Protein AF-A0A8T3QNQ2-F1 (afdb_monomer)

Radius of gyration: 13.37 Å; Cα contacts (8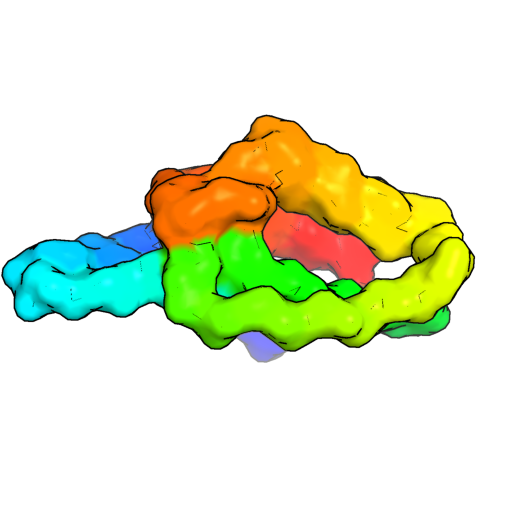 Å, |Δi|>4): 94; chains: 1; bounding box: 35×27×32 Å

Mean predicted aligned error: 6.95 Å

pLDDT: mean 80.43, std 13.92, range [36.88, 94.56]

Sequence (91 aa):
MNDEITGGWIVEQQRARERDGVPVCAIVRVQGPGFDVTLPVGQCGSGGGGRPVLTPREQELIDLWRRLHLDGPEFSPGNLQAFVKRASRLS

Foldseek 3Di:
DPCVVQLVVLQVVVVVCVVVVHFDKDWDWADDVPDIDIAIAAPPDDPPPDDPDDDPLNVVLVVLCVVLVRNYNDHDSVSVSVSVVVSVVSD

Structure (mmCIF, N/CA/C/O backbone):
data_AF-A0A8T3QNQ2-F1
#
_entry.id   AF-A0A8T3QNQ2-F1
#
loop_
_atom_site.group_PDB
_atom_site.id
_atom_site.type_symbol
_atom_site.label_atom_id
_atom_site.label_alt_id
_atom_site.label_comp_id
_atom_site.label_asym_id
_atom_site.label_entity_id
_atom_site.label_seq_id
_atom_site.pdbx_PDB_ins_code
_atom_site.Cartn_x
_atom_site.Cartn_y
_atom_site.Cartn_z
_atom_site.occupancy
_atom_site.B_iso_or_equiv
_atom_site.auth_seq_id
_atom_site.auth_comp_id
_atom_site.auth_asym_id
_atom_site.auth_atom_id
_atom_site.pdbx_PDB_model_num
ATOM 1 N N . MET A 1 1 ? -5.733 -17.936 -11.173 1.00 36.88 1 MET A N 1
ATOM 2 C CA . MET A 1 1 ? -5.905 -17.693 -9.721 1.00 36.88 1 MET A CA 1
ATOM 3 C C . MET A 1 1 ? -5.112 -16.427 -9.422 1.00 36.88 1 MET A C 1
ATOM 5 O O . MET A 1 1 ? -3.956 -16.418 -9.798 1.00 36.88 1 MET A O 1
ATOM 9 N N . ASN A 1 2 ? -5.596 -15.321 -8.860 1.00 44.53 2 ASN A N 1
ATOM 10 C CA . ASN A 1 2 ? -6.814 -15.036 -8.108 1.00 44.53 2 ASN A CA 1
ATOM 11 C C . ASN A 1 2 ? -6.985 -13.487 -8.094 1.00 44.53 2 ASN A C 1
ATOM 13 O O . ASN A 1 2 ? -6.556 -12.836 -7.149 1.00 44.53 2 ASN A O 1
ATOM 17 N N . ASP A 1 3 ? -7.566 -12.870 -9.133 1.00 47.62 3 ASP A N 1
ATOM 18 C CA . ASP A 1 3 ? -7.846 -11.409 -9.147 1.00 47.62 3 ASP A CA 1
ATOM 19 C C . ASP A 1 3 ? -9.000 -11.004 -8.198 1.00 47.62 3 ASP A C 1
ATOM 21 O O . ASP A 1 3 ? -9.337 -9.829 -8.052 1.00 47.62 3 ASP A O 1
ATOM 25 N N . GLU A 1 4 ? -9.591 -11.988 -7.514 1.00 47.56 4 GLU A N 1
ATOM 26 C CA . GLU A 1 4 ? -10.646 -11.841 -6.509 1.00 47.56 4 GLU A CA 1
ATOM 27 C C . GLU A 1 4 ? -10.141 -11.691 -5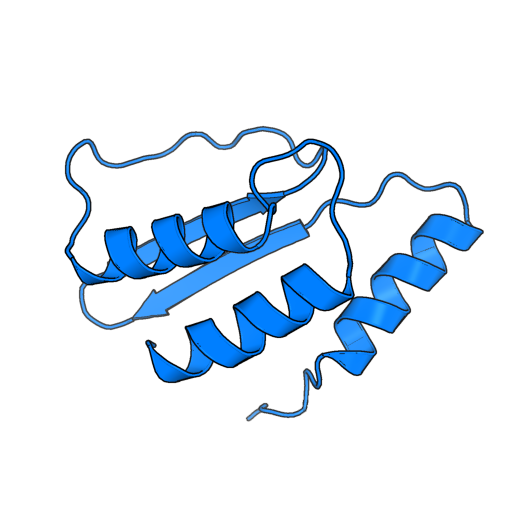.068 1.00 47.56 4 GLU A C 1
ATOM 29 O O . GLU A 1 4 ? -10.947 -11.701 -4.141 1.00 47.56 4 GLU A O 1
ATOM 34 N N . ILE A 1 5 ? -8.855 -11.382 -4.842 1.00 53.22 5 ILE A N 1
ATOM 35 C CA . ILE A 1 5 ? -8.533 -10.482 -3.713 1.00 53.22 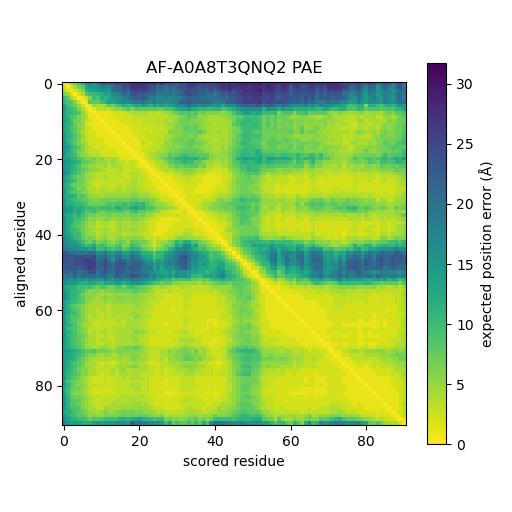5 ILE A CA 1
ATOM 36 C C . ILE A 1 5 ? -8.944 -9.065 -4.151 1.00 53.22 5 ILE A C 1
ATOM 38 O O . ILE A 1 5 ? -8.143 -8.138 -4.273 1.00 53.22 5 ILE A O 1
ATOM 42 N N . THR A 1 6 ? -10.225 -8.918 -4.497 1.00 58.34 6 THR A N 1
ATOM 43 C CA . THR A 1 6 ? -10.871 -7.659 -4.834 1.00 58.34 6 THR A CA 1
ATOM 44 C C . THR A 1 6 ? -10.634 -6.759 -3.643 1.00 58.34 6 THR A C 1
ATOM 46 O O . THR A 1 6 ? -10.870 -7.163 -2.511 1.00 58.34 6 THR A O 1
ATOM 49 N N . GLY A 1 7 ? -10.137 -5.542 -3.846 1.00 60.72 7 GLY A N 1
ATOM 50 C CA . GLY A 1 7 ? -9.756 -4.707 -2.705 1.00 60.72 7 GLY A CA 1
ATOM 51 C C . GLY A 1 7 ? -10.880 -4.392 -1.700 1.00 60.72 7 GLY A C 1
ATOM 52 O O . GLY A 1 7 ? -10.582 -3.830 -0.654 1.00 60.72 7 GLY A O 1
ATOM 53 N N . GLY A 1 8 ? -12.126 -4.816 -1.957 1.00 71.56 8 GLY A N 1
ATOM 54 C CA . GLY A 1 8 ? -13.150 -4.980 -0.922 1.00 71.56 8 GLY A CA 1
ATOM 55 C C . GLY A 1 8 ? -12.684 -5.849 0.255 1.00 71.56 8 GLY A C 1
ATOM 56 O O . GLY A 1 8 ? -12.859 -5.434 1.393 1.00 71.56 8 GLY A O 1
ATOM 57 N N . TRP A 1 9 ? -11.968 -6.952 0.014 1.00 81.38 9 TRP A N 1
ATOM 58 C CA . TRP A 1 9 ? -11.400 -7.793 1.074 1.00 81.38 9 TRP A CA 1
ATOM 59 C C . TRP A 1 9 ? -10.410 -7.027 1.964 1.00 81.38 9 TRP A C 1
ATOM 61 O O . TRP A 1 9 ? -10.474 -7.131 3.184 1.00 81.38 9 TRP A O 1
ATOM 71 N N . ILE A 1 10 ? -9.531 -6.197 1.384 1.00 82.75 10 ILE A N 1
ATOM 72 C CA . ILE A 1 10 ? -8.575 -5.374 2.155 1.00 82.75 10 ILE A CA 1
ATOM 73 C C . ILE A 1 10 ? -9.330 -4.403 3.071 1.00 82.75 10 ILE A C 1
ATOM 75 O O . ILE A 1 10 ? -9.016 -4.286 4.257 1.00 82.75 10 ILE A O 1
ATOM 79 N N . VAL A 1 11 ? -10.353 -3.739 2.526 1.00 84.31 11 VAL A N 1
ATOM 80 C CA . VAL A 1 11 ? -11.205 -2.810 3.278 1.00 84.31 11 VAL A CA 1
ATOM 81 C C . VAL A 1 11 ? -11.948 -3.541 4.401 1.00 84.31 11 VAL A C 1
ATOM 83 O O . VAL A 1 11 ? -12.012 -3.034 5.519 1.00 84.31 11 VAL A O 1
ATOM 86 N N . GLU A 1 12 ? -12.489 -4.728 4.131 1.00 85.00 12 GLU A N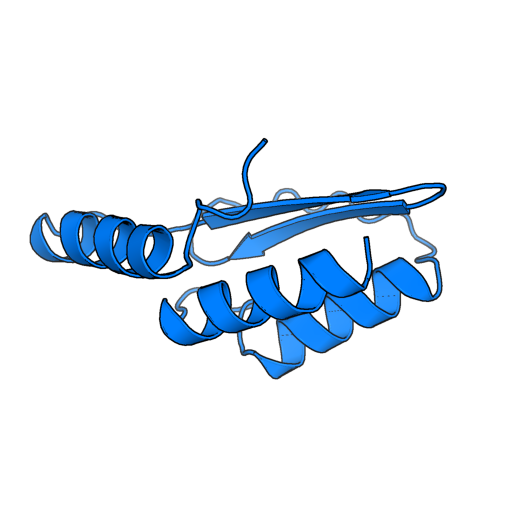 1
ATOM 87 C CA . GLU A 1 12 ? 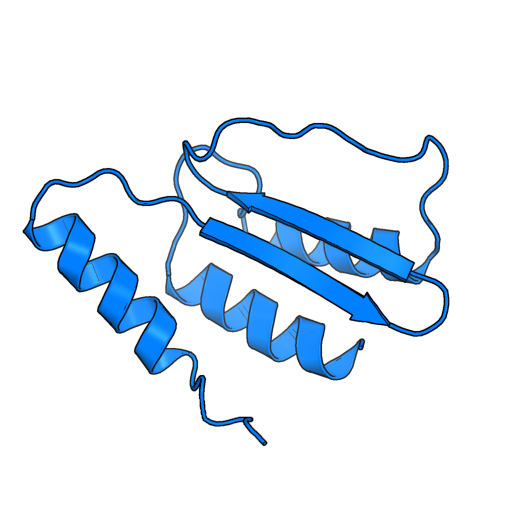-13.206 -5.548 5.111 1.00 85.00 12 GLU A CA 1
ATOM 88 C C . GLU A 1 12 ? -12.301 -6.009 6.256 1.00 85.00 12 GLU A C 1
ATOM 90 O O . GLU A 1 12 ? -12.675 -5.862 7.420 1.00 85.00 12 GLU A O 1
ATOM 95 N N . GLN A 1 13 ? -11.101 -6.512 5.948 1.00 85.50 13 GLN A N 1
ATOM 96 C CA . GLN A 1 13 ? -10.147 -6.973 6.960 1.00 85.50 13 GLN A CA 1
ATOM 97 C C . GLN A 1 13 ? -9.692 -5.838 7.877 1.00 85.50 13 GLN A C 1
ATOM 99 O O . GLN A 1 13 ? -9.620 -6.019 9.093 1.00 85.50 13 GLN A O 1
ATOM 104 N N . GLN A 1 14 ? -9.416 -4.661 7.312 1.00 83.12 14 GLN A N 1
ATOM 105 C CA . GLN A 1 14 ? -9.029 -3.500 8.105 1.00 83.12 14 GLN A CA 1
ATOM 106 C C . GLN A 1 14 ? -10.185 -3.025 8.996 1.00 83.12 14 GLN A C 1
ATOM 108 O O . GLN A 1 14 ? -10.006 -2.908 10.205 1.00 83.12 14 GLN A O 1
ATOM 113 N N . ARG A 1 15 ? -11.397 -2.868 8.441 1.00 85.12 15 ARG A N 1
ATOM 114 C CA . ARG A 1 15 ? -12.583 -2.453 9.215 1.00 85.12 15 ARG A CA 1
ATOM 115 C C . ARG A 1 15 ? -12.959 -3.441 10.317 1.00 85.12 15 ARG A C 1
ATOM 117 O O . ARG A 1 15 ? -13.468 -3.029 11.354 1.00 85.12 15 ARG A O 1
ATOM 124 N N . ALA A 1 16 ? -12.785 -4.744 10.097 1.00 85.75 16 ALA A N 1
ATOM 125 C CA . ALA A 1 16 ? -13.029 -5.748 11.130 1.00 85.75 16 ALA A CA 1
ATOM 126 C C . ALA A 1 16 ? -12.083 -5.548 12.323 1.00 85.75 16 ALA A C 1
ATOM 128 O O . ALA A 1 16 ? -12.549 -5.393 13.443 1.00 85.75 16 ALA A O 1
ATOM 129 N N . ARG A 1 17 ? -10.778 -5.426 12.065 1.00 85.50 17 ARG A N 1
ATOM 130 C CA . ARG A 1 17 ? -9.766 -5.235 13.114 1.00 85.50 17 ARG A CA 1
ATOM 131 C C . ARG A 1 17 ? -9.893 -3.895 13.840 1.00 85.50 17 ARG A C 1
ATOM 133 O O . ARG A 1 17 ? -9.741 -3.853 15.055 1.00 85.50 17 ARG A O 1
ATOM 140 N N . GLU A 1 18 ? -10.223 -2.825 13.115 1.00 83.44 18 GLU A N 1
ATOM 141 C CA . GLU A 1 18 ? -10.499 -1.510 13.707 1.00 83.44 18 GLU A CA 1
ATOM 142 C C . GLU A 1 18 ? -11.706 -1.557 14.656 1.00 83.44 18 GLU A C 1
ATOM 144 O O . GLU A 1 18 ? -11.645 -0.986 15.743 1.00 83.44 18 GLU A O 1
ATOM 149 N N . ARG A 1 19 ? -12.784 -2.275 14.290 1.00 86.00 19 ARG A N 1
ATOM 150 C CA . ARG A 1 19 ? -13.944 -2.489 15.179 1.00 86.00 19 ARG A CA 1
ATOM 151 C C . ARG A 1 19 ? -13.576 -3.244 16.452 1.00 86.00 19 ARG A C 1
ATOM 153 O O . ARG A 1 19 ? -14.144 -2.955 17.499 1.00 86.00 19 ARG A O 1
ATOM 160 N N . ASP A 1 20 ? -12.614 -4.153 16.362 1.00 86.81 20 ASP A N 1
ATOM 161 C CA . ASP A 1 20 ? -12.120 -4.928 17.500 1.00 86.81 20 ASP A CA 1
ATOM 162 C C . ASP A 1 20 ? -11.072 -4.157 18.332 1.00 86.81 20 ASP A C 1
ATOM 164 O O . ASP A 1 20 ? -10.531 -4.690 19.300 1.00 86.81 20 ASP A O 1
ATOM 168 N N . GLY A 1 21 ? -10.763 -2.902 17.969 1.00 81.88 21 GLY A N 1
ATOM 169 C CA . GLY A 1 21 ? -9.763 -2.071 18.648 1.00 81.88 21 GLY A CA 1
ATOM 170 C C . GLY A 1 21 ? -8.324 -2.561 18.461 1.00 81.88 21 GLY A C 1
ATOM 171 O O . GLY A 1 21 ? -7.436 -2.181 19.224 1.00 81.88 21 GLY A O 1
ATOM 172 N N . VAL A 1 22 ? -8.082 -3.419 17.466 1.00 82.31 22 VAL A N 1
ATOM 173 C CA . VAL A 1 22 ? -6.770 -4.011 17.198 1.00 82.31 22 VAL A CA 1
ATOM 174 C C . VAL A 1 22 ? -5.992 -3.107 16.236 1.00 82.31 22 VAL A C 1
ATOM 176 O O . VAL A 1 22 ? -6.491 -2.823 15.143 1.00 82.31 22 VAL A 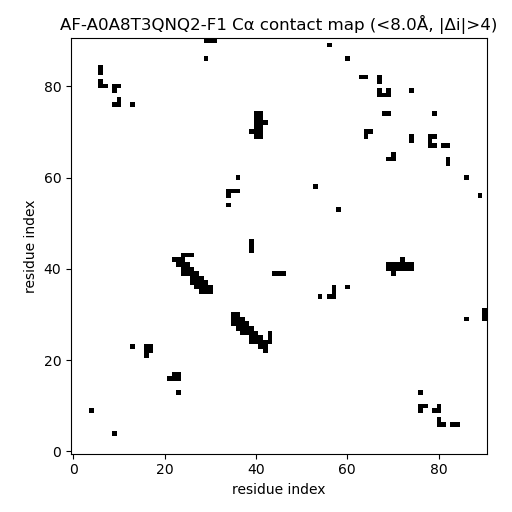O 1
ATOM 179 N N . PRO A 1 23 ? -4.754 -2.691 16.575 1.00 78.19 23 PRO A N 1
ATOM 180 C CA . PRO A 1 23 ? -3.897 -1.955 15.653 1.00 78.19 23 PRO A CA 1
ATOM 181 C C . PRO A 1 23 ? -3.722 -2.709 14.333 1.00 78.19 23 PRO A C 1
ATOM 183 O O . PRO A 1 23 ? -3.342 -3.884 14.311 1.00 78.19 23 PRO A O 1
ATOM 186 N N . VAL A 1 24 ? -3.995 -2.029 13.220 1.00 85.31 24 VAL A N 1
ATOM 187 C CA . VAL A 1 24 ? -3.868 -2.616 11.886 1.00 85.31 24 VAL A CA 1
ATOM 188 C C . VAL A 1 24 ? -2.542 -2.207 11.274 1.00 85.31 24 VAL A C 1
ATOM 190 O O . VAL A 1 24 ? -2.153 -1.042 11.270 1.00 85.31 24 VAL A O 1
ATOM 193 N N . CYS A 1 25 ? -1.852 -3.188 10.718 1.00 88.50 25 CYS A N 1
ATOM 194 C CA . CYS A 1 25 ? -0.690 -2.976 9.883 1.00 88.50 25 CYS A CA 1
ATOM 195 C C . CYS A 1 25 ? -0.736 -3.984 8.727 1.00 88.50 25 CYS A C 1
ATOM 197 O O . CYS A 1 25 ? -1.394 -5.027 8.831 1.00 88.50 25 CYS A O 1
ATOM 199 N N . ALA A 1 26 ? -0.069 -3.671 7.620 1.00 87.31 26 ALA A N 1
ATOM 200 C CA . ALA A 1 26 ? -0.016 -4.542 6.453 1.00 87.31 26 ALA A CA 1
ATOM 201 C C . ALA A 1 26 ? 1.405 -4.621 5.895 1.00 87.31 26 ALA A C 1
ATOM 203 O O . ALA A 1 26 ? 2.159 -3.653 5.940 1.00 87.31 26 ALA A O 1
ATOM 204 N N . ILE A 1 27 ? 1.759 -5.781 5.344 1.00 89.25 27 ILE A N 1
ATOM 205 C CA . ILE A 1 27 ? 3.000 -5.981 4.594 1.00 89.25 27 ILE A CA 1
ATOM 206 C C . ILE A 1 27 ? 2.606 -6.413 3.189 1.00 89.25 27 ILE A C 1
ATOM 208 O O . ILE A 1 27 ? 1.983 -7.461 3.015 1.00 89.25 27 ILE A O 1
ATOM 212 N N . VAL A 1 28 ? 2.978 -5.616 2.191 1.00 87.75 28 VAL A N 1
ATOM 213 C CA . VAL A 1 28 ? 2.759 -5.942 0.781 1.00 87.75 28 VAL A CA 1
ATOM 214 C C . VAL A 1 28 ? 4.067 -6.425 0.179 1.00 87.75 28 VAL A C 1
ATOM 216 O O . VAL A 1 28 ? 5.088 -5.750 0.284 1.00 87.75 28 VAL A O 1
ATOM 219 N N . ARG A 1 29 ? 4.038 -7.600 -0.450 1.00 88.38 29 ARG A N 1
ATOM 220 C CA . ARG A 1 29 ? 5.168 -8.143 -1.209 1.00 88.38 29 ARG A CA 1
ATOM 221 C C . ARG A 1 29 ? 4.812 -8.148 -2.686 1.00 88.38 29 ARG A C 1
ATOM 223 O O . ARG A 1 29 ? 3.785 -8.712 -3.058 1.00 88.38 29 ARG A O 1
ATOM 230 N N . VAL A 1 30 ? 5.642 -7.511 -3.504 1.00 86.44 30 VAL A N 1
ATOM 231 C CA . VAL A 1 30 ? 5.495 -7.463 -4.961 1.00 86.44 30 VAL A CA 1
ATOM 232 C C . VAL A 1 30 ? 6.722 -8.121 -5.569 1.00 86.44 30 VAL A C 1
ATOM 234 O O . VAL A 1 30 ? 7.841 -7.669 -5.341 1.00 86.44 30 VAL A O 1
ATOM 237 N N . GLN A 1 31 ? 6.504 -9.189 -6.329 1.00 85.50 31 GLN A N 1
ATOM 238 C CA . GLN A 1 31 ? 7.567 -9.980 -6.939 1.00 85.50 31 GLN A CA 1
ATOM 239 C C . GLN A 1 31 ? 7.368 -10.015 -8.449 1.00 85.50 31 GLN A C 1
ATOM 241 O O . GLN A 1 31 ? 6.250 -10.210 -8.924 1.00 85.50 31 GLN A O 1
ATOM 246 N N . GLY A 1 32 ? 8.456 -9.851 -9.196 1.00 82.94 32 GLY A N 1
ATOM 247 C CA . GLY A 1 32 ? 8.459 -9.971 -10.648 1.00 82.94 32 GLY A CA 1
ATOM 248 C C . GLY A 1 32 ? 9.857 -10.273 -11.191 1.00 82.94 32 GLY A C 1
ATOM 249 O O . GLY A 1 32 ? 10.823 -10.380 -10.429 1.00 82.94 32 GLY A O 1
ATOM 250 N N . PRO A 1 33 ? 10.010 -10.437 -12.516 1.00 80.81 33 PRO A N 1
ATOM 251 C CA . PRO A 1 33 ? 11.306 -10.741 -13.109 1.00 80.81 33 PRO A CA 1
ATOM 252 C C . PRO A 1 33 ? 12.313 -9.614 -12.839 1.00 80.81 33 PRO A C 1
ATOM 254 O O . PRO A 1 33 ? 12.201 -8.520 -13.394 1.00 80.81 33 PRO A O 1
ATOM 257 N N . GLY A 1 34 ? 13.299 -9.894 -11.985 1.00 79.69 34 GLY A N 1
ATOM 258 C CA . GLY A 1 34 ? 14.384 -8.969 -11.655 1.00 79.69 34 GLY A CA 1
ATOM 259 C C . GLY A 1 34 ? 14.074 -7.938 -10.565 1.00 79.69 34 GLY A C 1
ATOM 260 O O . GLY A 1 34 ? 14.888 -7.036 -10.385 1.00 79.69 34 GLY A O 1
ATOM 261 N N . PHE A 1 35 ? 12.952 -8.055 -9.845 1.00 81.50 35 PHE A N 1
ATOM 262 C CA . PHE A 1 35 ? 12.647 -7.185 -8.706 1.00 81.50 35 PHE A CA 1
ATOM 263 C C . PHE A 1 35 ? 11.818 -7.888 -7.622 1.00 81.50 35 PHE A C 1
ATOM 265 O O . PHE A 1 35 ? 10.952 -8.715 -7.915 1.00 81.50 35 PHE A O 1
ATOM 272 N N . ASP A 1 36 ? 12.080 -7.532 -6.365 1.00 85.31 36 ASP A N 1
ATOM 273 C CA . ASP A 1 36 ? 11.328 -7.991 -5.192 1.00 85.31 36 ASP A CA 1
ATOM 274 C C . ASP A 1 36 ? 11.241 -6.838 -4.188 1.00 85.31 36 ASP A C 1
ATOM 276 O O . ASP A 1 36 ? 12.260 -6.350 -3.695 1.00 85.31 36 ASP A O 1
ATOM 280 N N . VAL A 1 37 ? 10.020 -6.379 -3.909 1.00 86.44 37 VAL A N 1
ATOM 281 C CA . VAL A 1 37 ? 9.774 -5.262 -2.997 1.00 86.44 37 VAL A CA 1
ATOM 282 C C . VAL A 1 37 ? 8.862 -5.709 -1.867 1.00 86.44 37 VAL A C 1
ATOM 284 O O . VAL A 1 37 ? 7.732 -6.142 -2.091 1.00 86.44 37 VAL A O 1
ATOM 287 N N . THR A 1 38 ? 9.332 -5.531 -0.634 1.00 88.19 38 THR A N 1
ATOM 288 C CA . THR A 1 38 ? 8.525 -5.677 0.581 1.00 88.19 38 THR A CA 1
ATOM 289 C C . THR A 1 38 ? 8.253 -4.301 1.183 1.00 88.19 38 THR A C 1
ATOM 291 O O . THR A 1 38 ? 9.183 -3.593 1.561 1.00 88.19 38 THR A O 1
ATOM 294 N N . LEU A 1 39 ? 6.975 -3.933 1.286 1.00 88.69 39 LEU A N 1
ATOM 295 C CA . LEU A 1 39 ? 6.507 -2.626 1.746 1.00 88.69 39 LEU A CA 1
ATOM 296 C C . LEU A 1 39 ? 5.605 -2.793 2.980 1.00 88.69 39 LEU A C 1
ATOM 298 O O . LEU A 1 39 ? 4.445 -3.197 2.842 1.00 88.69 39 LEU A O 1
ATOM 302 N N . PRO A 1 40 ? 6.124 -2.541 4.195 1.00 89.19 40 PRO A N 1
ATOM 303 C CA . PRO A 1 40 ? 5.309 -2.476 5.401 1.00 89.19 40 PRO A CA 1
ATOM 304 C C . PRO A 1 40 ? 4.614 -1.110 5.524 1.00 89.19 40 PRO A C 1
ATOM 306 O O . PRO A 1 40 ? 5.200 -0.080 5.195 1.00 89.19 40 PRO A O 1
ATOM 309 N N . VAL A 1 41 ? 3.388 -1.101 6.046 1.00 88.75 41 VAL 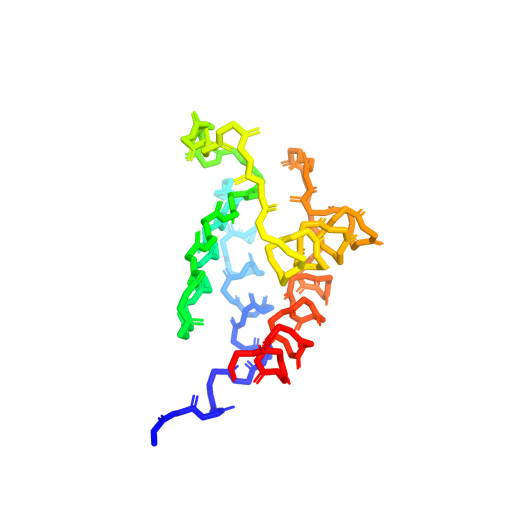A N 1
ATOM 310 C CA . VAL A 1 41 ? 2.644 0.099 6.459 1.00 88.75 41 VAL A CA 1
ATOM 311 C C . VAL A 1 41 ? 2.016 -0.116 7.833 1.00 88.75 41 VAL A C 1
ATOM 313 O O . VAL A 1 41 ? 1.638 -1.238 8.194 1.00 88.75 41 VAL A O 1
ATOM 316 N N . GLY A 1 42 ? 1.888 0.963 8.601 1.00 86.31 42 GLY A N 1
ATOM 317 C CA . GLY A 1 42 ? 1.403 0.914 9.970 1.00 86.31 42 GLY A CA 1
ATOM 318 C C . GLY A 1 42 ? 2.456 0.365 10.930 1.00 86.31 42 GLY A C 1
ATOM 319 O O . GLY A 1 42 ? 3.654 0.359 10.651 1.00 86.31 42 GLY A O 1
ATOM 320 N N . GLN A 1 43 ? 2.016 -0.135 12.081 1.00 81.62 43 GLN A N 1
ATOM 321 C CA . GLN A 1 43 ? 2.919 -0.565 13.155 1.00 81.62 43 GLN A CA 1
ATOM 322 C C . GLN A 1 43 ? 3.449 -2.006 13.006 1.00 81.62 43 GLN A C 1
ATOM 324 O O . GLN A 1 43 ? 3.694 -2.686 13.995 1.00 81.62 43 GLN A O 1
ATOM 329 N N . CYS A 1 44 ? 3.670 -2.482 11.775 1.00 72.19 44 CYS A N 1
ATOM 330 C CA . CYS A 1 44 ? 4.145 -3.850 11.497 1.00 72.19 44 CYS A CA 1
ATOM 331 C C . CYS A 1 44 ? 5.599 -4.128 11.929 1.00 72.19 44 CYS A C 1
ATOM 333 O O . CYS A 1 44 ? 6.081 -5.247 11.763 1.00 72.19 44 CYS A O 1
ATOM 335 N N . GLY A 1 45 ? 6.300 -3.132 12.479 1.00 61.38 45 GLY A N 1
ATOM 336 C CA . GLY A 1 45 ? 7.750 -3.163 12.649 1.00 61.38 45 GLY A CA 1
ATOM 337 C C . GLY A 1 45 ? 8.461 -2.941 11.311 1.00 61.38 45 GLY A C 1
ATOM 338 O O . GLY A 1 45 ? 8.069 -3.465 10.267 1.00 61.38 45 GLY A O 1
ATOM 339 N N . SER A 1 46 ? 9.507 -2.118 11.311 1.00 56.53 46 SER A N 1
ATOM 340 C CA . SER A 1 46 ? 10.282 -1.815 10.109 1.00 56.53 46 SER A CA 1
ATOM 341 C C . SER A 1 46 ? 11.301 -2.924 9.831 1.00 56.53 46 SER A C 1
ATOM 343 O O . SER A 1 46 ? 12.412 -2.934 10.352 1.00 56.53 46 SER A O 1
ATOM 345 N N . GLY A 1 47 ? 10.947 -3.859 8.951 1.00 50.88 47 GLY A N 1
ATOM 346 C CA . GLY A 1 47 ? 11.915 -4.734 8.286 1.00 50.88 47 GLY A CA 1
ATOM 347 C C . GLY A 1 47 ? 12.658 -3.968 7.192 1.00 50.88 47 GLY A C 1
ATOM 348 O O . GLY A 1 47 ? 12.400 -4.175 6.011 1.00 50.88 47 GLY A O 1
ATOM 349 N N . GLY A 1 48 ? 13.525 -3.027 7.577 1.00 47.31 48 GLY A N 1
ATOM 350 C CA . GLY A 1 48 ? 14.326 -2.206 6.665 1.00 47.31 48 GLY A CA 1
ATOM 351 C C . GLY A 1 48 ? 15.443 -3.010 5.998 1.00 47.31 48 GLY A C 1
ATOM 352 O O . GLY A 1 48 ? 16.601 -2.898 6.379 1.00 47.31 48 GLY A O 1
ATOM 353 N N . GLY A 1 49 ? 15.092 -3.835 5.015 1.00 45.88 49 GLY A N 1
ATOM 354 C CA . GLY A 1 49 ? 16.027 -4.581 4.173 1.00 45.88 49 GLY A CA 1
ATOM 355 C C . GLY A 1 49 ? 16.059 -4.026 2.753 1.00 45.88 49 GLY A C 1
ATOM 356 O O . GLY A 1 49 ? 15.708 -4.731 1.815 1.00 45.88 49 GLY A O 1
ATOM 357 N N . GLY A 1 50 ? 16.416 -2.752 2.587 1.00 51.38 50 GLY A N 1
ATOM 358 C CA . GLY A 1 50 ? 16.617 -2.172 1.259 1.00 51.38 50 GLY A CA 1
ATOM 359 C C . GLY A 1 50 ? 17.992 -2.547 0.714 1.00 51.38 50 GLY A C 1
ATOM 360 O O . GLY A 1 50 ? 19.004 -2.310 1.373 1.00 51.38 50 GLY A O 1
ATOM 361 N N . ARG A 1 51 ? 18.058 -3.102 -0.501 1.00 57.12 51 ARG A N 1
ATOM 362 C CA . ARG A 1 51 ? 19.317 -3.116 -1.261 1.00 57.12 51 ARG A CA 1
ATOM 363 C C . ARG A 1 51 ? 19.726 -1.656 -1.532 1.00 57.12 51 ARG A C 1
ATOM 365 O O . ARG A 1 51 ? 18.849 -0.835 -1.787 1.00 57.12 51 ARG A O 1
ATOM 372 N N . PRO A 1 52 ? 21.026 -1.309 -1.509 1.00 58.53 52 PRO A N 1
ATOM 373 C CA . PRO A 1 52 ? 21.479 0.078 -1.674 1.00 58.53 52 PRO A CA 1
ATOM 374 C C . PRO A 1 52 ? 21.182 0.677 -3.060 1.00 58.53 52 PRO A C 1
ATOM 376 O O . PRO A 1 52 ? 21.290 1.886 -3.233 1.00 58.53 52 PRO A O 1
ATOM 379 N N . VAL A 1 53 ? 20.799 -0.147 -4.040 1.00 75.06 53 VAL A N 1
ATOM 380 C CA . VAL A 1 53 ? 20.407 0.288 -5.382 1.00 75.06 53 VAL A CA 1
ATOM 381 C C . VAL A 1 53 ? 19.068 -0.354 -5.720 1.00 75.06 53 VAL A C 1
ATOM 383 O O . VAL A 1 53 ? 18.971 -1.580 -5.765 1.00 75.06 53 VAL A O 1
ATOM 386 N N . LEU A 1 54 ? 18.059 0.486 -5.944 1.00 79.88 54 LEU A N 1
ATOM 387 C CA . LEU A 1 54 ? 16.744 0.084 -6.433 1.00 79.88 54 LEU A CA 1
ATOM 388 C C . LEU A 1 54 ? 16.766 0.039 -7.962 1.00 79.88 54 LEU A C 1
ATOM 390 O O . LEU A 1 54 ? 17.337 0.918 -8.612 1.00 79.88 54 LEU A O 1
ATOM 394 N N . THR A 1 55 ? 16.123 -0.961 -8.554 1.00 86.56 55 THR A N 1
ATOM 395 C CA . THR A 1 55 ? 15.848 -0.959 -9.995 1.00 86.56 55 THR A CA 1
ATOM 396 C C . THR A 1 55 ? 14.790 0.103 -10.335 1.00 86.56 55 THR A C 1
ATOM 398 O O . THR A 1 55 ? 14.014 0.501 -9.462 1.00 86.56 55 THR A O 1
ATOM 401 N N . PRO A 1 56 ? 14.673 0.542 -11.604 1.00 88.94 56 PRO A N 1
ATOM 402 C CA . PRO A 1 56 ? 13.632 1.494 -12.001 1.00 88.94 56 PRO A CA 1
ATOM 403 C C . PRO A 1 56 ? 12.204 1.046 -11.643 1.00 88.94 56 PRO A C 1
ATOM 405 O O . PRO A 1 56 ? 11.381 1.876 -11.266 1.00 88.94 56 PRO A O 1
ATOM 408 N N . ARG A 1 57 ? 11.918 -0.264 -11.699 1.00 87.62 57 ARG A N 1
ATOM 409 C CA . ARG A 1 57 ? 10.609 -0.824 -11.315 1.00 87.62 57 ARG A CA 1
ATOM 410 C C . ARG A 1 57 ? 10.371 -0.766 -9.809 1.00 87.62 57 ARG A C 1
ATOM 412 O O . ARG A 1 57 ? 9.278 -0.422 -9.370 1.00 87.62 57 ARG A O 1
ATOM 419 N N . GLU A 1 58 ? 11.393 -1.075 -9.015 1.00 88.62 58 GLU A N 1
ATOM 420 C CA . GLU A 1 58 ? 11.310 -0.967 -7.554 1.00 88.62 58 GLU A CA 1
ATOM 421 C C . GLU A 1 58 ? 11.096 0.491 -7.136 1.00 88.62 58 GLU A C 1
ATOM 423 O O . GLU A 1 58 ? 10.257 0.769 -6.278 1.00 88.62 58 GLU A O 1
ATOM 428 N N . GLN A 1 59 ? 11.785 1.427 -7.798 1.00 90.44 59 GLN A N 1
ATOM 429 C CA . GLN A 1 59 ? 11.602 2.859 -7.578 1.00 90.44 59 GLN A CA 1
ATOM 430 C C . GLN A 1 59 ? 10.174 3.308 -7.912 1.00 90.44 59 GLN A C 1
ATOM 432 O O . GLN A 1 59 ? 9.567 4.026 -7.121 1.00 90.44 59 GLN A O 1
ATOM 437 N N . GLU A 1 60 ? 9.596 2.848 -9.026 1.00 91.19 60 GLU A N 1
ATOM 438 C CA . GLU A 1 60 ? 8.216 3.179 -9.400 1.00 91.19 60 GLU A CA 1
ATOM 439 C C . GLU A 1 60 ? 7.194 2.692 -8.357 1.00 91.19 60 GLU A C 1
ATOM 441 O O . GLU A 1 60 ? 6.270 3.433 -7.999 1.00 91.19 60 GLU A O 1
ATOM 446 N N . LEU A 1 61 ? 7.382 1.478 -7.823 1.00 91.25 61 LEU A N 1
ATOM 447 C CA . LEU A 1 61 ? 6.550 0.925 -6.751 1.00 91.25 61 LEU A CA 1
ATOM 448 C C . LEU A 1 61 ? 6.693 1.727 -5.450 1.00 91.25 61 LEU A C 1
ATOM 450 O O . LEU A 1 61 ? 5.686 2.047 -4.818 1.00 91.25 61 LEU A O 1
ATOM 454 N N . ILE A 1 62 ? 7.916 2.103 -5.070 1.00 91.00 62 ILE A N 1
ATOM 455 C CA . ILE A 1 62 ? 8.183 2.912 -3.870 1.00 91.00 62 ILE A CA 1
ATOM 456 C C . ILE A 1 62 ? 7.598 4.322 -4.009 1.00 91.00 62 ILE A C 1
ATOM 458 O O . ILE A 1 62 ? 6.983 4.838 -3.074 1.00 91.00 62 ILE A O 1
ATOM 462 N N . ASP A 1 63 ? 7.722 4.947 -5.177 1.00 92.69 63 ASP A N 1
ATOM 463 C CA . ASP A 1 63 ? 7.144 6.267 -5.420 1.00 92.69 63 ASP A CA 1
ATOM 464 C C . ASP A 1 63 ? 5.615 6.209 -5.409 1.00 92.69 63 ASP A C 1
ATOM 466 O O . ASP A 1 63 ? 4.956 7.098 -4.869 1.00 92.69 63 ASP A O 1
ATOM 470 N N . LEU A 1 64 ? 5.024 5.149 -5.973 1.00 93.56 64 LEU A N 1
ATOM 471 C CA . LEU A 1 64 ? 3.586 4.914 -5.893 1.00 93.56 64 LEU A CA 1
ATOM 472 C C . LEU A 1 64 ? 3.124 4.735 -4.440 1.00 93.56 64 LEU A C 1
ATOM 474 O O . LEU A 1 64 ? 2.094 5.298 -4.068 1.00 93.56 64 LEU A O 1
ATOM 478 N N . TRP A 1 65 ? 3.881 3.993 -3.634 1.00 93.44 65 TRP A N 1
ATOM 479 C CA . TRP A 1 65 ? 3.618 3.772 -2.213 1.00 93.44 65 TRP A CA 1
ATOM 480 C C . TRP A 1 65 ? 3.598 5.086 -1.421 1.00 93.44 65 TRP A C 1
ATOM 482 O O . TRP A 1 65 ? 2.624 5.381 -0.728 1.00 93.44 65 TRP A O 1
ATOM 492 N N . ARG A 1 66 ? 4.621 5.931 -1.612 1.00 92.12 66 ARG A N 1
ATOM 493 C CA . ARG A 1 66 ? 4.724 7.265 -0.994 1.00 92.12 66 ARG A CA 1
ATOM 494 C C . ARG A 1 66 ? 3.607 8.205 -1.436 1.00 92.12 66 ARG A C 1
ATOM 496 O O . ARG A 1 66 ? 2.993 8.869 -0.608 1.00 92.12 66 ARG A O 1
ATOM 503 N N . ARG A 1 67 ? 3.280 8.230 -2.735 1.00 94.56 67 ARG A N 1
ATOM 504 C CA . ARG A 1 67 ? 2.168 9.043 -3.272 1.00 94.56 67 ARG A CA 1
ATOM 505 C C . ARG A 1 67 ? 0.806 8.662 -2.691 1.00 94.56 67 ARG A C 1
ATOM 507 O O . ARG A 1 67 ? -0.107 9.477 -2.722 1.00 94.56 67 ARG A O 1
ATOM 514 N N . LEU A 1 68 ? 0.654 7.428 -2.215 1.00 94.38 68 LEU A N 1
ATOM 515 C CA . LEU A 1 68 ? -0.564 6.936 -1.573 1.00 94.38 68 LEU A CA 1
ATOM 516 C C . LEU A 1 68 ? -0.517 7.049 -0.039 1.00 94.38 68 LEU A C 1
ATOM 518 O O . LEU A 1 68 ? -1.440 6.573 0.622 1.00 94.38 68 LEU A O 1
ATOM 522 N N . HIS A 1 69 ? 0.507 7.704 0.521 1.00 92.38 69 HIS A N 1
ATOM 523 C CA . HIS A 1 69 ? 0.691 7.900 1.962 1.00 92.38 69 HIS A CA 1
ATOM 524 C C . HIS A 1 69 ? 0.711 6.578 2.748 1.00 92.38 69 HIS A C 1
ATOM 526 O O . HIS A 1 69 ? 0.066 6.450 3.785 1.00 92.38 69 HIS A O 1
ATOM 532 N N . LEU A 1 70 ? 1.409 5.568 2.217 1.00 91.38 70 LEU A N 1
ATOM 533 C CA . LEU A 1 70 ? 1.525 4.237 2.825 1.00 91.38 70 LEU A CA 1
ATOM 534 C C . LEU A 1 70 ? 2.862 4.027 3.565 1.00 91.38 70 LEU A C 1
ATOM 536 O O . LEU A 1 70 ? 3.160 2.931 4.019 1.00 91.38 70 LEU A O 1
ATOM 540 N N . ASP A 1 71 ? 3.692 5.056 3.703 1.00 88.00 71 ASP A N 1
ATOM 541 C CA . ASP A 1 71 ? 4.957 5.042 4.451 1.00 88.00 71 ASP A CA 1
ATOM 542 C C . ASP A 1 71 ? 4.819 5.541 5.902 1.00 88.00 71 ASP A C 1
ATOM 544 O O . ASP A 1 71 ? 5.813 5.692 6.612 1.00 88.00 71 ASP A O 1
ATOM 548 N N . GLY A 1 72 ? 3.583 5.782 6.346 1.00 83.19 72 GLY A N 1
ATOM 549 C CA . GLY A 1 72 ? 3.256 6.291 7.671 1.00 83.19 72 GLY A CA 1
ATOM 550 C C . GLY A 1 72 ? 2.804 5.228 8.687 1.00 83.19 72 GLY A C 1
ATOM 551 O O . GLY A 1 72 ? 2.555 4.067 8.344 1.00 83.19 72 GLY A O 1
ATOM 552 N N . PRO A 1 73 ? 2.657 5.641 9.962 1.00 81.69 73 PRO A N 1
ATOM 553 C CA . PRO A 1 73 ? 2.125 4.797 11.035 1.00 81.69 73 PRO A CA 1
ATOM 554 C C . PRO A 1 73 ? 0.614 4.548 10.917 1.00 81.69 73 PRO A C 1
ATOM 556 O O . PRO A 1 73 ? 0.101 3.619 11.535 1.00 81.69 73 PRO A O 1
ATOM 559 N N . GLU A 1 74 ? -0.086 5.356 10.125 1.00 84.06 74 GLU A N 1
ATOM 560 C CA . GLU A 1 74 ? -1.513 5.247 9.836 1.00 84.06 74 GLU A CA 1
ATOM 561 C C . GLU A 1 74 ? -1.713 5.226 8.322 1.00 84.06 74 GLU A C 1
ATOM 563 O O . GLU A 1 74 ? -0.947 5.842 7.578 1.00 84.06 74 GLU A O 1
ATOM 568 N N . PHE A 1 75 ? -2.743 4.521 7.855 1.00 88.56 75 PHE A N 1
ATOM 569 C CA . PHE A 1 75 ? -3.042 4.429 6.431 1.00 88.56 75 PHE A CA 1
ATOM 570 C C . PHE A 1 75 ? -4.523 4.177 6.164 1.00 88.56 75 PHE A C 1
ATOM 572 O O . PHE A 1 75 ? -5.232 3.545 6.947 1.00 88.56 75 PHE A O 1
ATOM 579 N N . SER A 1 76 ? -4.979 4.646 5.003 1.00 88.38 76 SER A N 1
ATOM 580 C CA . SER A 1 76 ? -6.337 4.393 4.526 1.00 88.38 76 SER A CA 1
ATOM 581 C C . SER A 1 76 ? -6.425 3.034 3.817 1.00 88.38 76 SER A C 1
ATOM 583 O O . SER A 1 76 ? -5.620 2.778 2.910 1.00 88.38 76 SER A O 1
ATOM 585 N N . PRO A 1 77 ? -7.451 2.208 4.107 1.00 85.88 77 PRO A N 1
ATOM 586 C CA . PRO A 1 77 ? -7.677 0.961 3.381 1.00 85.88 77 PRO A CA 1
ATOM 587 C C . PRO A 1 77 ? -7.894 1.199 1.879 1.00 85.88 77 PRO A C 1
ATOM 589 O O . PRO A 1 77 ? -7.477 0.394 1.046 1.00 85.88 77 PRO A O 1
ATOM 592 N N . GLY A 1 78 ? -8.495 2.339 1.513 1.00 89.44 78 GLY A N 1
ATOM 593 C CA . GLY A 1 78 ? -8.698 2.724 0.115 1.00 89.44 78 GLY A CA 1
ATOM 594 C C . GLY A 1 78 ? -7.385 3.010 -0.619 1.00 89.44 78 GLY A C 1
ATOM 595 O O . GLY A 1 78 ? -7.235 2.638 -1.783 1.00 89.44 78 GLY A O 1
ATOM 596 N N . ASN A 1 79 ? -6.405 3.601 0.069 1.00 92.19 79 ASN A N 1
ATOM 597 C CA . ASN A 1 79 ? -5.084 3.852 -0.506 1.00 92.19 79 ASN A CA 1
ATOM 598 C C . ASN A 1 79 ? -4.305 2.546 -0.689 1.00 92.19 79 ASN A C 1
ATOM 600 O O . ASN A 1 79 ? -3.690 2.349 -1.736 1.00 92.19 79 ASN A O 1
ATOM 604 N N . LEU A 1 80 ? -4.392 1.622 0.274 1.00 90.69 80 LEU A N 1
ATOM 605 C CA . LEU A 1 80 ? -3.780 0.298 0.155 1.00 90.69 80 LEU A CA 1
ATOM 606 C C . LEU A 1 80 ? -4.399 -0.509 -0.999 1.00 90.69 80 LEU A C 1
ATOM 608 O O . LEU A 1 80 ? -3.680 -1.077 -1.820 1.00 90.69 80 LEU A O 1
ATOM 612 N N . GLN A 1 81 ? -5.727 -0.491 -1.135 1.00 89.94 81 GLN A N 1
ATOM 613 C CA . GLN A 1 81 ? -6.418 -1.079 -2.286 1.00 89.94 81 GLN A CA 1
ATOM 614 C C . GLN A 1 81 ? -5.969 -0.445 -3.612 1.00 89.94 81 GLN A C 1
ATOM 616 O O . GLN A 1 81 ? -5.727 -1.156 -4.593 1.00 89.94 81 GLN A O 1
ATOM 621 N N . ALA A 1 82 ? -5.862 0.886 -3.664 1.00 91.44 82 ALA A N 1
ATOM 622 C CA . ALA A 1 82 ? -5.409 1.595 -4.855 1.00 91.44 82 ALA A CA 1
ATOM 623 C C . ALA A 1 82 ? -3.967 1.224 -5.227 1.00 91.44 82 ALA A C 1
ATOM 625 O O . ALA A 1 82 ? -3.670 1.093 -6.418 1.00 91.44 82 ALA A O 1
ATOM 626 N N . PHE A 1 83 ? -3.098 1.014 -4.232 1.00 92.69 83 PHE A N 1
ATOM 627 C CA . PHE A 1 83 ? -1.742 0.520 -4.440 1.00 92.69 83 PHE A CA 1
ATOM 628 C C . PHE A 1 83 ? -1.760 -0.866 -5.076 1.00 92.69 83 PHE A C 1
ATOM 630 O O . PHE A 1 83 ? -1.230 -1.020 -6.172 1.00 92.69 83 PHE A O 1
ATOM 637 N N . VAL A 1 84 ? -2.427 -1.845 -4.453 1.00 89.62 84 VAL A N 1
ATOM 638 C CA . VAL A 1 84 ? -2.461 -3.239 -4.935 1.00 89.62 84 VAL A CA 1
ATOM 639 C C . VAL A 1 84 ? -2.972 -3.319 -6.376 1.00 89.62 84 VAL A C 1
ATOM 641 O O . VAL A 1 84 ? -2.346 -3.956 -7.217 1.00 89.62 84 VAL A O 1
ATOM 644 N N . LYS A 1 85 ? -4.047 -2.588 -6.699 1.00 89.00 85 LYS A N 1
ATOM 645 C CA . LYS A 1 85 ? -4.621 -2.545 -8.055 1.00 89.00 85 LYS A CA 1
ATOM 646 C C . LYS A 1 85 ? -3.673 -1.958 -9.108 1.00 89.00 85 LYS A C 1
ATOM 648 O O . LYS A 1 85 ? -3.786 -2.286 -10.288 1.00 89.00 85 LYS A O 1
ATOM 653 N N . ARG A 1 86 ? -2.813 -1.013 -8.722 1.00 89.88 86 ARG A N 1
ATOM 654 C CA . ARG A 1 86 ? -1.837 -0.390 -9.629 1.00 89.88 86 ARG A CA 1
ATOM 655 C C . ARG A 1 86 ? -0.569 -1.235 -9.729 1.00 89.88 86 ARG A C 1
ATOM 657 O O . ARG A 1 86 ? -0.091 -1.443 -10.835 1.00 89.88 86 ARG A O 1
ATOM 664 N N . ALA A 1 87 ? -0.084 -1.761 -8.607 1.00 87.81 87 ALA A N 1
ATOM 665 C CA . ALA A 1 87 ? 1.088 -2.625 -8.537 1.00 87.81 87 ALA A CA 1
ATOM 666 C C . ALA A 1 87 ? 0.900 -3.924 -9.332 1.00 87.81 87 ALA A C 1
ATOM 668 O O . ALA A 1 87 ? 1.818 -4.324 -10.037 1.00 87.81 87 ALA A O 1
ATOM 669 N N . SER A 1 88 ? -0.300 -4.519 -9.326 1.00 83.94 88 SER A N 1
ATOM 670 C CA . SER A 1 88 ? -0.595 -5.725 -10.118 1.00 83.94 88 SER A CA 1
ATOM 671 C C . SER A 1 88 ? -0.523 -5.520 -11.637 1.00 83.94 88 SER A C 1
ATOM 673 O O . SER A 1 88 ? -0.503 -6.485 -12.390 1.00 83.94 88 SER A O 1
ATOM 675 N N . ARG A 1 89 ? -0.502 -4.266 -12.108 1.00 83.06 89 ARG A N 1
ATOM 676 C CA . ARG A 1 89 ? -0.299 -3.922 -13.526 1.00 83.06 89 ARG A CA 1
ATOM 677 C C . ARG A 1 89 ? 1.172 -3.689 -13.875 1.00 83.06 89 ARG A C 1
ATOM 679 O O . ARG A 1 89 ? 1.488 -3.544 -15.051 1.00 83.06 89 ARG A O 1
ATOM 686 N N . LEU A 1 90 ? 2.029 -3.575 -12.861 1.00 74.12 90 LEU A N 1
ATOM 687 C CA . LEU A 1 90 ? 3.470 -3.345 -12.979 1.00 74.12 90 LEU A CA 1
ATOM 688 C C . LEU A 1 90 ? 4.283 -4.636 -12.758 1.00 74.12 90 LEU A C 1
ATOM 690 O O . LEU A 1 90 ? 5.475 -4.654 -13.068 1.00 74.12 90 LEU A O 1
ATOM 694 N N . SER A 1 91 ? 3.647 -5.682 -12.213 1.00 64.19 91 SER A N 1
ATOM 695 C CA . SER A 1 91 ? 4.204 -7.020 -11.962 1.00 64.19 91 SER A CA 1
ATOM 696 C C . SER A 1 91 ? 4.081 -7.970 -13.140 1.00 64.19 91 SER A C 1
ATOM 698 O O . SER A 1 91 ? 2.948 -8.069 -13.661 1.00 64.19 91 SER A O 1
#

Nearest PDB structures (foldseek):
  3op6-assembly1_B  TM=3.887E-01  e=2.135E+00  Legionella pneumophila subsp. pneumophila str. Philadelphia 1
  7a5k-assemb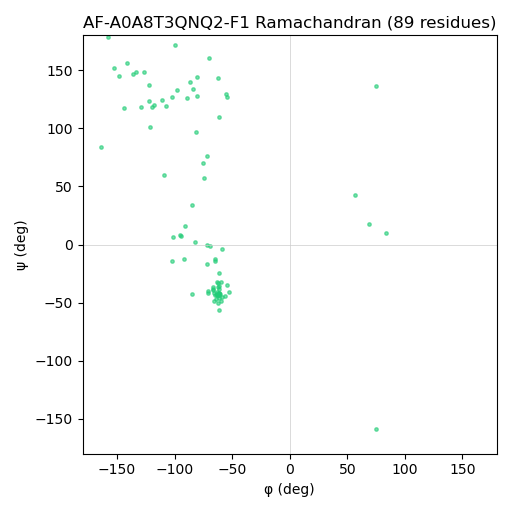ly1_a3  TM=2.983E-01  e=2.947E+00  Homo sapiens
  8yka-assembly1_2  TM=3.056E-01  e=6.807E+00  Homo sapiens
  7o9m-assembly1_a  TM=2.808E-01  e=3.143E+00  Homo sapiens
  7a5i-ass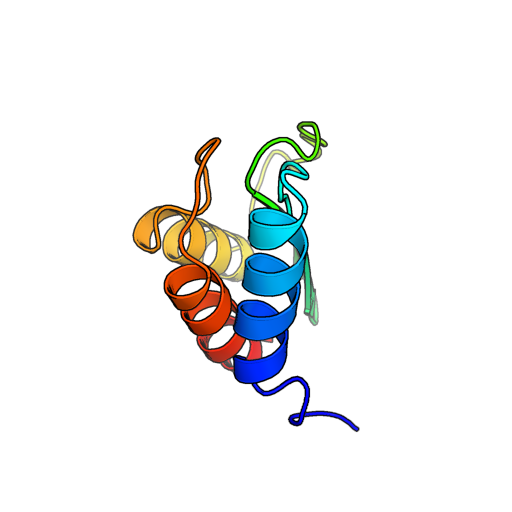embly1_a3  TM=2.581E-01  e=4.337E+00  Homo sapiens

Solvent-accessible surface area (backbone atoms only — not comparable to full-atom values): 5582 Å² total; per-residue (Å²): 139,69,86,77,75,39,47,65,56,55,38,50,55,49,54,52,36,53,74,70,72,41,89,68,54,49,75,48,77,51,68,45,97,94,46,78,45,78,49,59,23,28,77,63,61,87,81,82,76,75,68,99,71,72,51,77,67,53,45,52,52,52,52,53,37,52,75,48,48,38,80,38,73,59,70,55,49,68,39,54,33,53,46,54,66,51,49,66,74,77,85

Secondary structure (DSSP, 8-state):
--TT--THHHHHHHHHHHHTTPPPEEEEEEEETTEEEEEEEESS-------SS--HHHHHHHHHHHHTT-SSSS--HHHHHHHHHHHTTT-